Protein AF-A0A1I7XVB8-F1 (afdb_monomer_lite)

Structure (mmCIF, N/CA/C/O backbone):
data_AF-A0A1I7XVB8-F1
#
_entry.id   AF-A0A1I7XVB8-F1
#
loop_
_atom_site.group_PDB
_atom_site.id
_atom_site.type_symbol
_atom_site.label_atom_id
_atom_site.label_alt_id
_atom_site.label_comp_id
_atom_site.label_asym_id
_atom_site.label_entity_id
_atom_site.label_seq_id
_atom_site.pdbx_PDB_ins_code
_atom_site.Cartn_x
_atom_site.Cartn_y
_atom_site.Cartn_z
_atom_site.occupancy
_atom_site.B_iso_or_equiv
_atom_site.auth_seq_id
_atom_site.auth_comp_id
_atom_site.auth_asym_id
_atom_site.auth_atom_id
_atom_site.pdbx_PDB_model_num
ATOM 1 N N . MET A 1 1 ? -19.525 25.096 29.190 1.00 37.44 1 MET A N 1
ATOM 2 C CA . MET A 1 1 ? -19.687 23.805 28.488 1.00 37.44 1 MET A CA 1
ATOM 3 C C . MET A 1 1 ? -19.429 24.081 27.005 1.00 37.44 1 MET A C 1
ATOM 5 O O . MET A 1 1 ? -20.335 24.495 26.301 1.00 37.44 1 MET A O 1
ATOM 9 N N . HIS A 1 2 ? -18.166 24.047 26.571 1.00 39.50 2 HIS A N 1
ATOM 10 C CA . HIS A 1 2 ? -17.757 24.445 25.215 1.00 39.50 2 HIS A CA 1
ATOM 11 C C . HIS A 1 2 ? -17.452 23.189 24.387 1.00 39.50 2 HIS A C 1
ATOM 13 O O . HIS A 1 2 ? -16.580 22.425 24.764 1.00 39.50 2 HIS A O 1
ATOM 19 N N . LEU A 1 3 ? -18.217 22.971 23.313 1.00 40.06 3 LEU A N 1
ATOM 20 C CA . LEU A 1 3 ? -17.867 22.330 22.029 1.00 40.06 3 LEU A CA 1
ATOM 21 C C . LEU A 1 3 ? -16.648 21.367 21.954 1.00 40.06 3 LEU A C 1
ATOM 23 O O . LEU A 1 3 ? -15.807 21.529 21.078 1.00 40.06 3 LEU A O 1
ATOM 27 N N . VAL A 1 4 ? -16.565 20.316 22.780 1.00 53.91 4 VAL A N 1
ATOM 28 C CA . VAL A 1 4 ? -15.557 19.234 22.597 1.00 53.91 4 VAL A CA 1
ATOM 29 C C . VAL A 1 4 ? -16.103 18.036 21.792 1.00 53.91 4 VAL A C 1
ATOM 31 O O . VAL A 1 4 ? -15.330 17.237 21.273 1.00 53.91 4 VAL A O 1
ATOM 34 N N . ALA A 1 5 ? -17.421 17.929 21.588 1.00 46.12 5 ALA A N 1
ATOM 35 C CA . ALA A 1 5 ? -18.041 16.755 20.950 1.00 46.12 5 ALA A CA 1
ATOM 36 C C . ALA A 1 5 ? -17.904 16.687 19.407 1.00 46.12 5 ALA A C 1
ATOM 38 O O . ALA A 1 5 ? -18.018 15.614 18.819 1.00 46.12 5 ALA A O 1
ATOM 39 N N . CYS A 1 6 ? -17.660 17.813 18.725 1.00 54.97 6 CYS A N 1
ATOM 40 C CA . CYS A 1 6 ? -17.571 17.841 17.254 1.00 54.97 6 CYS A CA 1
ATOM 41 C C . CYS A 1 6 ? -16.179 17.418 16.736 1.00 54.97 6 CYS A C 1
ATOM 43 O O . CYS A 1 6 ? -16.074 16.724 15.733 1.00 54.97 6 CYS A O 1
ATOM 45 N N . GLN A 1 7 ? -15.101 17.773 17.447 1.00 55.97 7 GLN A N 1
ATOM 46 C CA . GLN A 1 7 ? -13.736 17.380 17.060 1.00 55.97 7 GLN A CA 1
ATOM 47 C C . GLN A 1 7 ? -13.456 15.893 17.323 1.00 55.97 7 GLN A C 1
ATOM 49 O O . GLN A 1 7 ? -12.836 15.226 16.498 1.00 55.97 7 GLN A O 1
ATOM 54 N N . THR A 1 8 ? -13.960 15.351 18.434 1.00 58.62 8 THR A N 1
ATOM 55 C CA . THR A 1 8 ? -13.758 13.941 18.812 1.00 58.62 8 THR A CA 1
ATOM 56 C C . THR A 1 8 ? -14.409 12.974 17.825 1.00 58.62 8 THR A C 1
ATOM 58 O O . THR A 1 8 ? -13.780 11.999 17.429 1.00 58.62 8 THR A O 1
ATOM 61 N N . THR A 1 9 ? -15.617 13.274 17.341 1.00 70.25 9 THR A N 1
ATOM 62 C CA . THR A 1 9 ? -16.327 12.414 16.373 1.00 70.25 9 THR A CA 1
ATOM 63 C C . THR A 1 9 ? -15.636 12.352 15.008 1.00 70.25 9 THR A C 1
ATOM 65 O O . THR A 1 9 ? -15.589 11.293 14.381 1.00 70.25 9 THR A O 1
ATOM 68 N N . GLN A 1 10 ? -15.045 13.460 14.553 1.00 79.00 10 GLN A N 1
ATOM 69 C CA . GLN A 1 10 ? -14.290 13.501 13.302 1.00 79.00 10 GLN A CA 1
ATOM 70 C C . GLN A 1 10 ? -12.958 12.740 13.413 1.00 79.00 10 GLN A C 1
ATOM 72 O O . GLN A 1 10 ? -12.602 11.979 12.512 1.00 79.00 10 GLN A O 1
ATOM 77 N N . GLU A 1 11 ? -12.236 12.889 14.526 1.00 82.50 11 GLU A N 1
ATOM 78 C CA . GLU A 1 11 ? -11.020 12.109 14.778 1.00 82.50 11 GLU A CA 1
ATOM 79 C C . GLU A 1 11 ? -11.310 10.607 14.908 1.00 82.50 11 GLU A C 1
ATOM 81 O O . GLU A 1 11 ? -10.565 9.781 14.378 1.00 82.50 11 GLU A O 1
ATOM 86 N N . GLU A 1 12 ? -12.408 10.230 15.564 1.00 86.19 12 GLU A N 1
ATOM 87 C CA . GLU A 1 12 ? -12.863 8.839 15.651 1.00 86.19 12 GLU A CA 1
ATOM 88 C C . GLU A 1 12 ? -13.220 8.252 14.283 1.00 86.19 12 GLU A C 1
ATOM 90 O O . GLU A 1 12 ? -12.932 7.081 14.027 1.00 86.19 12 GLU A O 1
ATOM 95 N N . PHE A 1 13 ? -13.810 9.054 13.393 1.00 86.94 13 PHE A N 1
ATOM 96 C CA . PHE A 1 13 ? -14.077 8.649 12.017 1.00 86.94 13 PHE A CA 1
ATOM 97 C C . PHE A 1 13 ? -12.777 8.387 11.249 1.00 86.94 13 PHE A C 1
ATOM 99 O O . PHE A 1 13 ? -12.602 7.302 10.695 1.00 86.94 13 PHE A O 1
ATOM 106 N N . PHE A 1 14 ? -11.821 9.322 11.273 1.00 86.75 14 PHE A N 1
ATOM 107 C CA . PHE A 1 14 ? -10.549 9.144 10.565 1.00 86.75 14 PHE A CA 1
ATOM 108 C C . PHE A 1 14 ? -9.721 7.973 11.101 1.00 86.75 14 PHE A C 1
ATOM 110 O O . PHE A 1 14 ? -9.051 7.292 10.325 1.00 86.75 14 PHE A O 1
ATOM 117 N N . ARG A 1 15 ? -9.810 7.668 12.402 1.00 88.06 15 ARG A N 1
ATOM 118 C CA . ARG A 1 15 ? -9.145 6.495 12.995 1.00 88.06 15 ARG A CA 1
ATOM 119 C C . ARG A 1 15 ? -9.648 5.160 12.442 1.00 88.06 15 ARG A C 1
ATOM 121 O O . ARG A 1 15 ? -8.926 4.174 12.568 1.00 88.06 15 ARG A O 1
ATOM 128 N N . LYS A 1 16 ? -10.848 5.122 11.854 1.00 89.38 16 LYS A N 1
ATOM 129 C CA . LYS A 1 16 ? -11.448 3.924 11.245 1.00 89.38 16 LYS A CA 1
ATOM 130 C C . LYS A 1 16 ? -11.108 3.767 9.762 1.00 89.38 16 LYS A C 1
ATOM 132 O O . LYS A 1 16 ? -11.406 2.724 9.192 1.00 89.38 16 LYS A O 1
ATOM 137 N N . ILE A 1 17 ? -10.501 4.773 9.131 1.00 91.38 17 ILE A N 1
ATOM 138 C CA . ILE A 1 17 ? -10.182 4.730 7.703 1.00 91.38 17 ILE A CA 1
ATOM 139 C C . ILE A 1 17 ? -8.827 4.050 7.492 1.00 91.38 17 ILE A C 1
ATOM 141 O O . ILE A 1 17 ? -7.797 4.500 7.999 1.00 91.38 17 ILE A O 1
ATOM 145 N N . ALA A 1 18 ? -8.840 2.996 6.681 1.00 92.38 18 ALA A N 1
ATOM 146 C CA . ALA A 1 18 ? -7.684 2.540 5.925 1.00 92.38 18 ALA A CA 1
ATOM 147 C C . ALA A 1 18 ? -7.843 3.024 4.478 1.00 92.38 18 ALA A C 1
ATOM 149 O O . ALA A 1 18 ? -8.937 2.980 3.918 1.00 92.38 18 ALA A O 1
ATOM 150 N N . THR A 1 19 ? -6.765 3.525 3.889 1.00 95.25 19 THR A N 1
ATOM 151 C CA . THR A 1 19 ? -6.726 3.988 2.498 1.00 95.25 19 THR A CA 1
ATOM 152 C C . THR A 1 19 ? -5.519 3.386 1.796 1.00 95.25 19 THR A C 1
ATOM 154 O O . THR A 1 19 ? -4.582 2.940 2.459 1.00 95.25 19 THR A O 1
ATOM 157 N N . GLY A 1 20 ? -5.529 3.364 0.470 1.00 94.38 20 GLY A N 1
ATOM 158 C CA . GLY A 1 20 ? -4.408 2.873 -0.313 1.00 94.38 20 GLY A CA 1
ATOM 159 C C . GLY A 1 20 ? -4.347 3.492 -1.695 1.00 94.38 20 GLY A C 1
ATOM 160 O O . GLY A 1 20 ? -5.318 4.075 -2.173 1.00 94.38 20 GLY A O 1
ATOM 161 N N . ASP A 1 21 ? -3.173 3.391 -2.308 1.00 94.81 21 ASP A N 1
ATOM 162 C CA . ASP A 1 21 ? -2.899 3.924 -3.639 1.00 94.81 21 ASP A CA 1
ATOM 163 C C . ASP A 1 21 ? -1.801 3.111 -4.345 1.00 94.81 21 ASP A C 1
ATOM 165 O O . ASP A 1 21 ? -0.976 2.445 -3.707 1.00 94.81 21 ASP A O 1
ATOM 169 N N . GLY A 1 22 ? -1.796 3.184 -5.675 1.00 92.06 22 GLY A N 1
ATOM 170 C CA . GLY A 1 22 ? -0.776 2.621 -6.548 1.00 92.06 22 GLY A CA 1
ATOM 171 C C . GLY A 1 22 ? 0.116 3.722 -7.117 1.00 92.06 22 GLY A C 1
ATOM 172 O O . GLY A 1 22 ? -0.338 4.560 -7.894 1.00 92.06 22 GLY A O 1
ATOM 173 N N . LYS A 1 23 ? 1.412 3.706 -6.797 1.00 90.94 23 LYS A N 1
ATOM 174 C CA . LYS A 1 23 ? 2.365 4.724 -7.254 1.00 90.94 23 LYS A CA 1
ATOM 175 C C . LYS A 1 23 ? 3.533 4.136 -8.028 1.00 90.94 23 LYS A C 1
ATOM 177 O O . LYS A 1 23 ? 4.302 3.330 -7.512 1.00 90.94 23 LYS A O 1
ATOM 182 N N . TRP A 1 24 ? 3.720 4.613 -9.255 1.00 89.56 24 TRP A N 1
ATOM 183 C CA . TRP A 1 24 ? 4.910 4.302 -10.041 1.00 89.56 24 TRP A CA 1
ATOM 184 C C . TRP A 1 24 ? 6.153 4.962 -9.435 1.00 89.56 24 TRP A C 1
ATOM 186 O O . TRP A 1 24 ? 6.185 6.177 -9.216 1.00 89.56 24 TRP A O 1
ATOM 196 N N . ILE A 1 25 ? 7.191 4.163 -9.192 1.00 88.19 25 ILE A N 1
ATOM 197 C CA . ILE A 1 25 ? 8.485 4.602 -8.671 1.00 88.19 25 ILE A CA 1
ATOM 198 C C . ILE A 1 25 ? 9.556 4.392 -9.743 1.00 88.19 25 ILE A C 1
ATOM 200 O O . ILE A 1 25 ? 9.645 3.355 -10.407 1.00 88.19 25 ILE A O 1
ATOM 204 N N . VAL A 1 26 ? 10.391 5.414 -9.906 1.00 84.50 26 VAL A N 1
ATOM 205 C CA . VAL A 1 26 ? 11.553 5.395 -10.791 1.00 84.50 26 VAL A CA 1
ATOM 206 C C . VAL A 1 26 ? 12.800 5.168 -9.934 1.00 84.50 26 VAL A C 1
ATOM 208 O O . VAL A 1 26 ? 12.999 5.897 -8.964 1.00 84.50 26 VAL A O 1
ATOM 211 N N . TYR A 1 27 ? 13.652 4.195 -10.284 1.00 77.38 27 TYR A N 1
ATOM 212 C CA . TYR A 1 27 ? 14.900 3.935 -9.533 1.00 77.38 27 TYR A CA 1
ATOM 213 C C . TYR A 1 27 ? 15.837 5.139 -9.560 1.00 77.38 27 TYR A C 1
ATOM 215 O O . TYR A 1 27 ? 16.375 5.553 -8.537 1.00 77.38 27 TYR A O 1
ATOM 223 N N . ASN A 1 28 ? 16.015 5.708 -10.750 1.00 77.00 28 ASN A N 1
ATOM 224 C CA . ASN A 1 28 ? 16.730 6.955 -10.923 1.00 77.00 28 ASN A CA 1
ATOM 225 C C . ASN A 1 28 ? 15.697 8.077 -11.009 1.00 77.00 28 ASN A C 1
ATOM 227 O O . ASN A 1 28 ? 15.030 8.212 -12.030 1.00 77.00 28 ASN A O 1
ATOM 231 N N . ASN A 1 29 ? 15.549 8.857 -9.941 1.00 73.00 29 ASN A N 1
ATOM 232 C CA . ASN A 1 29 ? 14.717 10.057 -9.929 1.00 73.00 29 ASN A CA 1
ATOM 233 C C . ASN A 1 29 ? 15.617 11.292 -10.110 1.00 73.00 29 ASN A C 1
ATOM 235 O O . ASN A 1 29 ? 15.904 11.980 -9.122 1.00 73.00 29 ASN A O 1
ATOM 239 N N . PRO A 1 30 ? 16.130 11.562 -11.330 1.00 71.88 30 PRO A N 1
ATOM 240 C CA . PRO A 1 30 ? 16.915 12.759 -11.556 1.00 71.88 30 PRO A CA 1
ATOM 241 C C . PRO A 1 30 ? 16.019 13.955 -11.250 1.00 71.88 30 PRO A C 1
ATOM 243 O O . PRO A 1 30 ? 14.898 14.056 -11.758 1.00 71.88 30 PRO A O 1
ATOM 246 N N . LYS A 1 31 ? 16.501 14.864 -10.397 1.00 71.06 31 LYS A N 1
ATOM 247 C CA . LYS A 1 31 ? 15.797 16.124 -10.153 1.00 71.06 31 LYS A CA 1
ATOM 248 C C . LYS A 1 31 ? 15.537 16.776 -11.509 1.00 71.06 31 LYS A C 1
ATOM 250 O O . LYS A 1 31 ? 16.458 16.904 -12.312 1.00 71.06 31 LYS A O 1
ATOM 255 N N . ARG A 1 32 ? 14.282 17.152 -11.7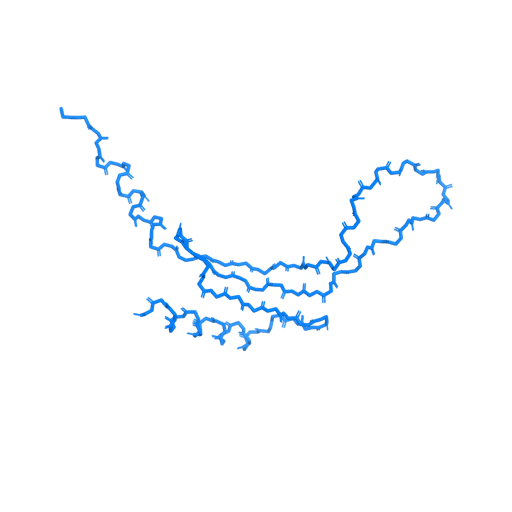68 1.00 65.19 32 ARG A N 1
ATOM 256 C CA . ARG A 1 32 ? 13.915 17.858 -12.998 1.00 65.19 32 ARG A CA 1
ATOM 257 C C . ARG A 1 32 ? 14.730 19.143 -13.082 1.00 65.19 32 ARG A C 1
ATOM 259 O O . ARG A 1 32 ? 14.491 20.078 -12.323 1.00 65.19 32 ARG A O 1
ATOM 266 N N . THR A 1 33 ? 15.678 19.181 -14.006 1.00 65.56 33 THR A N 1
ATOM 267 C CA . THR A 1 33 ? 16.376 20.408 -14.376 1.00 65.56 33 THR A CA 1
ATOM 268 C C . THR A 1 33 ? 15.524 21.109 -15.424 1.00 65.56 33 THR A C 1
ATOM 270 O O . THR A 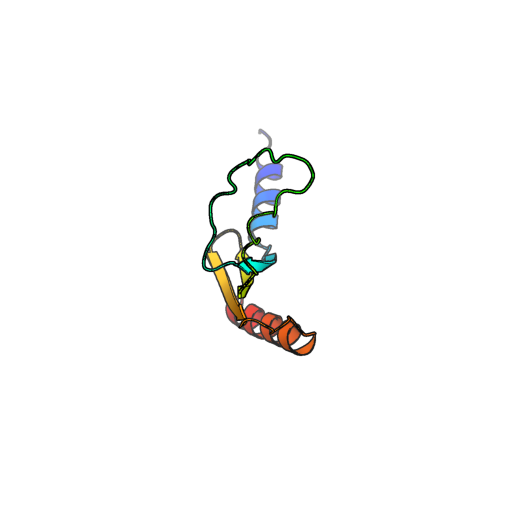1 33 ? 15.215 20.522 -16.461 1.00 65.56 33 THR A O 1
ATOM 273 N N . LEU A 1 34 ? 15.098 22.344 -15.151 1.00 66.12 34 LEU A N 1
ATOM 274 C CA . LEU A 1 34 ? 14.375 23.148 -16.132 1.00 66.12 34 LEU A CA 1
ATOM 275 C C . LEU A 1 34 ? 15.375 23.586 -17.210 1.00 66.12 34 LEU A C 1
ATOM 277 O O . LEU A 1 34 ? 16.146 24.519 -17.004 1.00 66.12 34 LEU A O 1
ATOM 281 N N . SER A 1 35 ? 15.411 22.878 -18.335 1.00 68.62 35 SER A N 1
ATOM 282 C CA . SER A 1 35 ? 16.226 23.262 -19.485 1.00 68.62 35 SER A CA 1
ATOM 283 C C . SER A 1 35 ? 15.344 23.953 -20.518 1.00 68.62 35 SER A C 1
ATOM 285 O O . SER A 1 35 ? 14.509 23.306 -21.153 1.00 68.62 35 SER A O 1
ATOM 287 N N . TRP A 1 36 ? 15.534 25.259 -20.700 1.00 73.06 36 TRP A N 1
ATOM 288 C CA . TRP A 1 36 ? 15.036 25.953 -21.885 1.00 73.06 36 TRP A CA 1
ATOM 289 C C . TRP A 1 36 ? 15.830 25.449 -23.086 1.00 73.06 36 TRP A C 1
ATOM 291 O O . TRP A 1 36 ? 17.056 25.549 -23.094 1.00 73.06 36 TRP A O 1
ATOM 301 N N . MET A 1 37 ? 15.146 24.867 -24.066 1.00 71.31 37 MET A N 1
ATOM 302 C CA . MET A 1 37 ? 15.785 24.362 -25.276 1.00 71.31 37 MET A CA 1
ATOM 303 C C . MET A 1 37 ? 15.263 25.081 -26.505 1.00 71.31 37 MET A C 1
ATOM 305 O O . MET A 1 37 ? 14.091 25.451 -26.581 1.00 71.31 37 MET A O 1
ATOM 309 N N . ASN A 1 38 ? 16.163 25.272 -27.463 1.00 81.31 38 ASN A N 1
ATOM 310 C CA . ASN A 1 38 ? 15.831 25.885 -28.738 1.00 81.31 38 ASN A CA 1
ATOM 311 C C . ASN A 1 38 ? 15.038 24.901 -29.618 1.00 81.31 38 ASN A C 1
ATOM 313 O O . ASN A 1 38 ? 15.176 23.681 -29.461 1.00 81.31 38 ASN A O 1
ATOM 317 N N . PRO A 1 39 ? 14.235 25.403 -30.574 1.00 79.50 39 PRO A N 1
ATOM 318 C CA . PRO A 1 39 ? 13.543 24.555 -31.539 1.00 79.50 39 PRO A CA 1
ATOM 319 C C . PRO A 1 39 ? 14.525 23.609 -32.251 1.00 79.50 39 PRO A C 1
ATOM 321 O O . PRO A 1 39 ? 15.521 24.059 -32.812 1.00 79.50 39 PRO A O 1
ATOM 324 N N . GLY A 1 40 ? 14.255 22.301 -32.214 1.00 78.69 40 GLY A N 1
ATOM 325 C CA . GLY A 1 40 ? 15.077 21.269 -32.866 1.00 78.69 40 GLY A CA 1
ATOM 326 C C . GLY A 1 40 ? 16.110 20.567 -31.973 1.00 78.69 40 GLY A C 1
ATOM 327 O O . GLY A 1 40 ? 16.777 19.646 -32.439 1.00 78.69 40 GLY A O 1
ATOM 328 N N . GLN A 1 41 ? 16.242 20.946 -30.699 1.00 78.31 41 GLN A N 1
ATOM 329 C CA . GLN A 1 41 ? 17.162 20.280 -29.773 1.00 78.31 41 GLN A CA 1
ATOM 330 C C . GLN A 1 41 ? 16.541 19.013 -29.150 1.00 78.31 41 GLN A C 1
ATOM 332 O O . GLN A 1 41 ? 15.387 19.018 -28.719 1.00 78.31 41 GLN A O 1
ATOM 337 N N . LEU A 1 42 ? 17.314 17.920 -29.088 1.00 70.25 42 LEU A N 1
ATOM 338 C CA . LEU A 1 42 ? 16.892 16.646 -28.492 1.00 70.25 42 LEU A CA 1
ATOM 339 C C . LEU A 1 42 ? 16.685 16.780 -26.978 1.00 70.25 42 LEU A C 1
ATOM 341 O O . LEU A 1 42 ? 17.588 17.192 -26.251 1.00 70.25 42 LEU A O 1
ATOM 345 N N . THR A 1 43 ? 15.507 16.387 -26.493 1.00 66.06 43 THR A N 1
ATOM 346 C CA . THR A 1 43 ? 15.190 16.354 -25.059 1.00 66.06 43 THR A CA 1
ATOM 347 C C . THR A 1 43 ? 15.917 15.231 -24.334 1.00 66.06 43 THR A C 1
ATOM 349 O O . THR A 1 43 ? 15.940 14.108 -24.848 1.00 66.06 43 THR A O 1
ATOM 352 N N . PRO A 1 44 ? 16.438 15.477 -23.114 1.00 69.06 44 PRO A N 1
ATOM 353 C CA . PRO A 1 44 ? 16.899 14.402 -22.248 1.00 69.06 44 PRO A CA 1
ATOM 354 C C . PRO A 1 44 ? 15.787 13.365 -22.064 1.00 69.06 44 PRO A C 1
ATOM 356 O O . PRO A 1 44 ? 14.638 13.719 -21.784 1.00 69.06 44 PRO A O 1
ATOM 359 N N . SER A 1 45 ? 16.126 12.083 -22.227 1.00 65.81 45 SER A N 1
ATOM 360 C CA . SER A 1 45 ? 15.183 10.985 -22.004 1.00 65.81 45 SER A CA 1
ATOM 361 C C . SER A 1 45 ? 14.597 11.096 -20.599 1.00 65.81 45 SER A C 1
ATOM 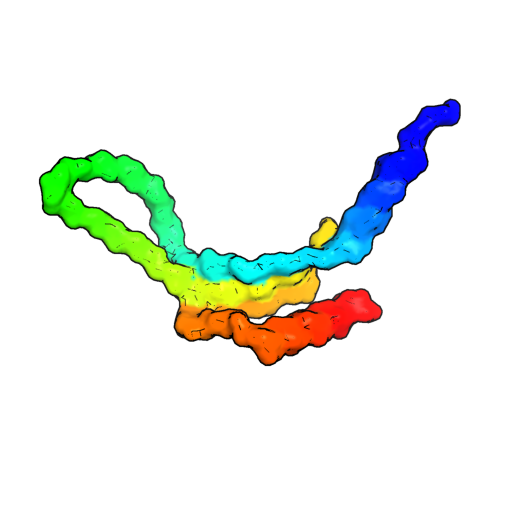363 O O . SER A 1 45 ? 15.332 11.114 -19.612 1.00 65.81 45 SER A O 1
ATOM 365 N N . THR A 1 46 ? 13.269 11.129 -20.496 1.00 63.88 46 THR A N 1
ATOM 366 C CA . THR A 1 46 ? 12.612 11.008 -19.191 1.00 63.88 46 THR A CA 1
ATOM 367 C C . THR A 1 46 ? 12.868 9.597 -18.663 1.00 63.88 46 THR A C 1
ATOM 369 O O . THR A 1 46 ? 12.788 8.625 -19.420 1.00 63.88 46 THR A O 1
ATOM 372 N N . ALA A 1 47 ? 13.231 9.475 -17.387 1.00 66.06 47 ALA A N 1
ATOM 373 C CA . ALA A 1 47 ? 13.455 8.174 -16.774 1.00 66.06 47 ALA A CA 1
ATOM 374 C C . ALA A 1 47 ? 12.137 7.378 -16.765 1.00 66.06 47 ALA A C 1
ATOM 376 O O . ALA A 1 47 ? 11.093 7.898 -16.365 1.00 66.06 47 ALA A O 1
ATOM 377 N N . LYS A 1 48 ? 12.175 6.137 -17.262 1.00 67.06 48 LYS A N 1
ATOM 378 C CA . LYS A 1 48 ? 10.991 5.273 -17.337 1.00 67.06 48 LYS A CA 1
ATOM 379 C C . LYS A 1 48 ? 10.638 4.757 -15.936 1.00 67.06 48 LYS A C 1
ATOM 381 O O . LYS A 1 48 ? 11.555 4.384 -15.205 1.00 67.06 48 LYS A O 1
ATOM 386 N N . PRO A 1 49 ? 9.351 4.742 -15.544 1.00 67.88 49 PRO A N 1
ATOM 387 C CA . PRO A 1 49 ? 8.933 4.118 -14.293 1.00 67.88 49 PRO A CA 1
ATOM 388 C C . PRO A 1 49 ? 9.301 2.634 -14.294 1.00 67.88 49 PRO A C 1
ATOM 390 O O . PRO A 1 49 ? 9.125 1.954 -15.303 1.00 67.88 49 PRO A O 1
ATOM 393 N N . ASN A 1 50 ? 9.852 2.164 -13.171 1.00 81.56 50 ASN A N 1
ATOM 394 C CA . ASN A 1 50 ? 10.459 0.837 -13.082 1.00 81.56 50 ASN A CA 1
ATOM 395 C C . ASN A 1 50 ? 9.639 -0.120 -12.224 1.00 81.56 50 ASN A C 1
ATOM 397 O O . ASN A 1 50 ? 9.613 -1.297 -12.524 1.00 81.56 50 ASN A O 1
ATOM 401 N N . VAL A 1 51 ? 8.972 0.353 -11.177 1.00 90.06 51 VAL A N 1
ATOM 402 C CA . VAL A 1 51 ? 8.182 -0.508 -10.287 1.00 90.06 51 VAL A CA 1
ATOM 403 C C . VAL A 1 51 ? 6.901 0.204 -9.876 1.00 90.06 51 VAL A C 1
ATOM 405 O O . VAL A 1 51 ? 6.881 1.437 -9.806 1.00 90.06 51 VAL A O 1
ATOM 408 N N . LEU A 1 52 ? 5.839 -0.550 -9.603 1.00 92.50 52 LEU A N 1
ATOM 409 C CA . LEU A 1 52 ? 4.588 -0.012 -9.067 1.00 92.50 52 LEU A CA 1
ATOM 410 C C . LEU A 1 52 ? 4.470 -0.409 -7.595 1.00 92.50 52 LEU A C 1
ATOM 412 O O . LEU A 1 52 ? 4.457 -1.589 -7.266 1.00 92.50 52 LEU A O 1
ATOM 416 N N . LEU A 1 53 ? 4.418 0.582 -6.710 1.00 93.50 53 LEU A N 1
ATOM 417 C CA . LEU A 1 53 ? 4.161 0.377 -5.289 1.00 93.50 53 LEU A CA 1
ATOM 418 C C . LEU A 1 53 ? 2.654 0.431 -5.044 1.00 93.50 53 LEU A C 1
ATOM 420 O O . LEU A 1 53 ? 2.057 1.491 -5.214 1.00 93.50 53 LEU A O 1
ATOM 424 N N . CYS A 1 54 ? 2.070 -0.673 -4.598 1.00 95.25 54 CYS A N 1
ATOM 425 C CA . CYS A 1 54 ? 0.735 -0.716 -4.013 1.00 95.25 54 CYS A CA 1
ATOM 426 C C . CYS A 1 54 ? 0.887 -0.630 -2.496 1.00 95.25 54 CYS A C 1
ATOM 428 O O . CYS A 1 54 ? 1.532 -1.486 -1.893 1.00 95.25 54 CYS A O 1
ATOM 430 N N . ILE A 1 55 ? 0.337 0.408 -1.876 1.00 95.81 55 ILE A N 1
ATOM 431 C CA . ILE A 1 55 ? 0.490 0.645 -0.439 1.00 95.81 55 ILE A CA 1
ATOM 432 C C . ILE A 1 55 ? -0.863 0.953 0.195 1.00 95.81 55 ILE A C 1
ATOM 434 O O . ILE A 1 55 ? -1.646 1.719 -0.359 1.00 95.81 55 ILE A O 1
ATOM 438 N N . TRP A 1 56 ? -1.108 0.381 1.374 1.00 95.81 56 TRP A N 1
ATOM 439 C CA . TRP A 1 56 ? -2.279 0.631 2.212 1.00 95.81 56 TRP A CA 1
ATOM 440 C C . TRP A 1 56 ? -1.842 1.074 3.606 1.00 95.81 56 TRP A C 1
ATOM 442 O O . TRP A 1 56 ? -0.914 0.509 4.191 1.00 95.81 56 TRP A O 1
ATOM 452 N N . TRP A 1 57 ? -2.499 2.085 4.163 1.00 95.56 57 TRP A N 1
ATOM 453 C CA . TRP A 1 57 ? -2.164 2.653 5.465 1.00 95.56 57 TRP A CA 1
ATOM 454 C C . TRP A 1 57 ? -3.389 3.236 6.171 1.00 95.56 57 TRP A C 1
ATOM 456 O O . TRP A 1 57 ? -4.402 3.564 5.556 1.00 95.56 57 TRP A O 1
ATOM 466 N N . ASN A 1 58 ? -3.279 3.391 7.488 1.00 93.44 58 ASN A N 1
ATOM 467 C CA . ASN A 1 58 ? -4.229 4.146 8.303 1.00 93.44 58 ASN A CA 1
ATOM 468 C C . ASN A 1 58 ? -3.507 5.287 9.037 1.00 93.44 58 ASN A C 1
ATOM 470 O O . ASN A 1 58 ? -2.318 5.529 8.829 1.00 93.44 58 ASN A O 1
ATOM 474 N N . MET A 1 59 ? -4.207 5.987 9.934 1.00 91.50 59 MET A N 1
ATOM 475 C CA . MET A 1 59 ? -3.619 7.084 10.717 1.00 91.50 59 MET A CA 1
ATOM 476 C C . MET A 1 59 ? -2.405 6.693 11.579 1.00 91.50 59 MET A C 1
ATOM 478 O O . MET A 1 59 ? -1.672 7.575 12.018 1.00 91.50 59 MET A O 1
ATOM 482 N N . LYS A 1 60 ? -2.217 5.406 11.896 1.00 90.69 60 LYS A N 1
ATOM 483 C CA . LYS A 1 60 ? -1.182 4.943 12.832 1.00 90.69 60 LYS A CA 1
ATOM 484 C C . LYS A 1 60 ? 0.038 4.364 12.126 1.00 90.69 60 LYS A C 1
ATOM 486 O O . LYS A 1 60 ? 1.150 4.551 12.610 1.00 90.69 60 LYS A O 1
ATOM 491 N N . ARG A 1 61 ? -0.164 3.600 11.049 1.00 93.56 61 ARG A N 1
ATOM 492 C CA . ARG A 1 61 ? 0.908 2.864 10.371 1.00 93.56 61 ARG A CA 1
ATOM 493 C C . ARG A 1 61 ? 0.539 2.482 8.942 1.00 93.56 61 ARG A C 1
ATOM 495 O O . ARG A 1 61 ? -0.629 2.491 8.554 1.00 93.56 61 ARG A O 1
ATOM 502 N N . VAL A 1 62 ? 1.560 2.061 8.206 1.00 94.94 62 VAL A N 1
ATOM 503 C CA . VAL A 1 62 ? 1.401 1.261 6.991 1.00 94.94 62 VAL A CA 1
ATOM 504 C C . VAL A 1 62 ? 0.878 -0.122 7.379 1.00 94.94 62 VAL A C 1
ATOM 506 O O . VAL A 1 62 ? 1.348 -0.710 8.354 1.00 94.94 62 VAL A O 1
ATOM 509 N N . LEU A 1 63 ? -0.123 -0.597 6.647 1.00 94.88 63 LEU A N 1
ATOM 510 C CA . LEU A 1 63 ? -0.787 -1.878 6.869 1.00 94.88 63 LEU A CA 1
ATOM 511 C C . LEU A 1 63 ? -0.276 -2.930 5.888 1.00 94.88 63 LEU A C 1
ATOM 513 O O . LEU A 1 63 ? 0.057 -4.030 6.302 1.00 94.88 63 LEU A O 1
ATOM 517 N N . PHE A 1 64 ? -0.138 -2.567 4.615 1.00 94.88 64 PHE A N 1
ATOM 518 C CA . PHE A 1 64 ? 0.321 -3.472 3.568 1.00 94.88 64 PHE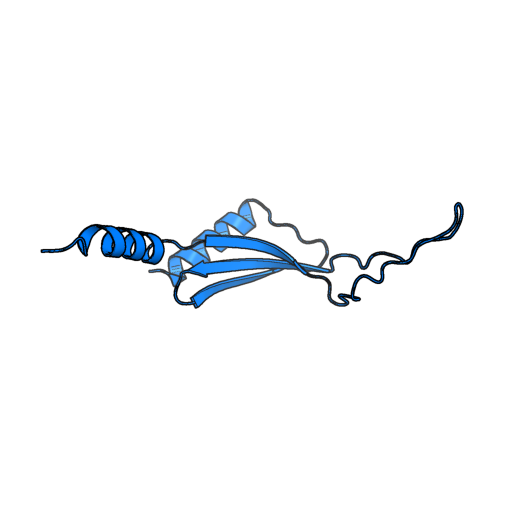 A CA 1
ATOM 519 C C . PHE A 1 64 ? 1.129 -2.709 2.519 1.00 94.88 64 PHE A C 1
ATOM 521 O O . PHE A 1 64 ? 0.809 -1.563 2.197 1.00 94.88 64 PHE A O 1
ATOM 528 N N . CYS A 1 65 ? 2.146 -3.368 1.965 1.00 94.50 65 CYS A N 1
ATOM 529 C CA . CYS A 1 65 ? 2.912 -2.895 0.818 1.00 94.50 65 CYS A CA 1
ATOM 530 C C . CYS A 1 65 ? 3.238 -4.061 -0.113 1.00 94.50 65 CYS A C 1
ATOM 532 O O . CYS A 1 65 ? 3.795 -5.063 0.328 1.00 94.50 65 CYS A O 1
ATOM 534 N N . GLU A 1 66 ? 3.025 -3.863 -1.407 1.00 95.00 66 GLU A N 1
ATOM 535 C CA . GLU A 1 66 ? 3.493 -4.758 -2.460 1.00 95.00 66 GLU A CA 1
ATOM 536 C C . GLU A 1 66 ? 4.216 -3.950 -3.538 1.00 95.00 66 GLU A C 1
ATOM 538 O O . GLU A 1 66 ? 3.763 -2.878 -3.945 1.00 95.00 66 GLU A O 1
ATOM 543 N N . LEU A 1 67 ? 5.354 -4.467 -3.998 1.00 93.56 67 LEU A N 1
ATOM 544 C CA . LEU A 1 67 ? 6.120 -3.873 -5.084 1.00 93.56 67 LEU A CA 1
ATOM 545 C C . LEU A 1 67 ? 6.035 -4.766 -6.320 1.00 93.56 67 LEU A C 1
ATOM 547 O O . LEU A 1 67 ? 6.537 -5.888 -6.317 1.00 93.56 67 LEU A O 1
ATOM 551 N N . LEU A 1 68 ? 5.426 -4.240 -7.375 1.00 92.44 68 LEU A N 1
ATOM 552 C CA . LEU A 1 68 ? 5.280 -4.907 -8.660 1.00 92.44 68 LEU A CA 1
ATOM 553 C C . LEU A 1 68 ? 6.497 -4.622 -9.536 1.00 92.44 68 LEU A C 1
ATOM 555 O O . LEU A 1 68 ? 7.000 -3.492 -9.585 1.00 92.44 68 LEU A O 1
ATOM 559 N N . GLN A 1 69 ? 6.957 -5.654 -10.235 1.00 89.06 69 GLN A N 1
ATOM 560 C CA . GLN A 1 69 ? 8.101 -5.579 -11.134 1.00 89.06 69 GLN A CA 1
ATOM 561 C C . GLN A 1 69 ? 7.788 -4.724 -12.373 1.00 89.06 69 GLN A C 1
ATOM 563 O O . GLN A 1 69 ? 6.619 -4.533 -12.728 1.00 89.06 69 GLN A O 1
ATOM 568 N N . PRO A 1 70 ? 8.817 -4.214 -13.077 1.00 82.12 70 PRO A N 1
ATOM 569 C CA . PRO A 1 70 ? 8.600 -3.521 -14.339 1.00 82.12 70 PRO A CA 1
ATOM 570 C C . PRO A 1 70 ? 7.807 -4.418 -15.288 1.00 82.12 70 PRO A C 1
ATOM 572 O O . PRO A 1 70 ? 8.138 -5.593 -15.419 1.00 82.12 70 PRO A O 1
ATOM 575 N N . SER A 1 71 ? 6.803 -3.854 -15.966 1.00 79.38 71 SER A N 1
ATOM 576 C CA . SER A 1 71 ? 5.818 -4.526 -16.842 1.00 79.38 71 SER A CA 1
ATOM 577 C C . SER A 1 71 ? 4.658 -5.259 -16.160 1.00 79.38 71 SER A C 1
ATOM 579 O O . SER A 1 71 ? 3.692 -5.593 -16.845 1.00 79.38 71 SER A O 1
ATOM 581 N N . GLU A 1 72 ? 4.683 -5.438 -14.839 1.00 83.62 72 GLU A N 1
ATOM 582 C CA . GLU A 1 72 ? 3.510 -5.920 -14.113 1.00 83.62 72 GLU A CA 1
ATOM 583 C C . GLU A 1 72 ? 2.511 -4.777 -13.881 1.00 83.62 72 GLU A C 1
ATOM 585 O O . GLU A 1 72 ? 2.882 -3.646 -13.559 1.00 83.62 72 GLU A O 1
ATOM 590 N N . ALA A 1 73 ? 1.224 -5.079 -14.040 1.00 83.75 73 ALA A N 1
ATOM 591 C CA . ALA A 1 73 ? 0.123 -4.174 -13.734 1.00 83.75 73 ALA A CA 1
ATOM 592 C C . ALA A 1 73 ? -0.744 -4.768 -12.621 1.00 83.75 73 ALA A C 1
ATOM 594 O O . ALA A 1 73 ? -0.764 -5.984 -12.412 1.00 83.75 73 ALA A O 1
ATOM 595 N N . VAL A 1 74 ? -1.497 -3.913 -11.933 1.00 87.50 74 VAL A N 1
ATOM 596 C CA . VAL A 1 74 ? -2.538 -4.378 -11.012 1.00 87.50 74 VAL A CA 1
ATOM 597 C C . VAL A 1 74 ? -3.689 -4.930 -11.848 1.00 87.50 74 VAL A C 1
ATOM 599 O O . VAL A 1 74 ? -4.419 -4.178 -12.492 1.00 87.50 74 VAL A O 1
ATOM 602 N N . THR A 1 75 ? -3.820 -6.254 -11.877 1.00 93.75 75 THR A N 1
ATOM 603 C CA . THR A 1 75 ? -4.998 -6.939 -12.418 1.00 93.75 75 THR A CA 1
ATOM 604 C C . THR A 1 75 ? -6.097 -6.987 -11.360 1.00 93.75 75 THR A C 1
ATOM 606 O O . THR A 1 75 ? -5.816 -6.844 -10.170 1.00 93.75 75 THR A O 1
ATOM 609 N N . ALA A 1 76 ? -7.344 -7.226 -11.776 1.00 94.69 76 ALA A N 1
ATOM 610 C CA . ALA A 1 76 ? -8.457 -7.399 -10.839 1.00 94.69 76 ALA A CA 1
ATOM 611 C C . ALA A 1 76 ? -8.179 -8.528 -9.827 1.00 94.69 76 ALA A C 1
ATOM 613 O O . ALA A 1 76 ? -8.296 -8.316 -8.630 1.00 94.69 76 ALA A O 1
ATOM 614 N N . GLU A 1 77 ? -7.684 -9.678 -10.294 1.00 95.31 77 GLU A N 1
ATOM 615 C CA . GLU A 1 77 ? -7.334 -10.818 -9.431 1.00 95.31 77 GLU A CA 1
ATOM 616 C C . GLU A 1 77 ? -6.243 -10.478 -8.407 1.00 95.31 77 GLU A C 1
ATOM 618 O O . GLU A 1 77 ? -6.309 -10.897 -7.251 1.00 95.31 77 GLU A O 1
ATOM 623 N N . ARG A 1 78 ? -5.222 -9.709 -8.816 1.00 94.25 78 ARG A N 1
ATOM 624 C CA . ARG A 1 78 ? -4.173 -9.275 -7.888 1.00 94.25 78 ARG A CA 1
ATOM 625 C C . ARG A 1 78 ? -4.734 -8.276 -6.878 1.00 94.25 78 ARG A C 1
ATOM 627 O O . ARG A 1 78 ? -4.396 -8.372 -5.705 1.00 94.25 78 ARG A O 1
ATOM 634 N N . TYR A 1 79 ? -5.598 -7.360 -7.311 1.00 94.38 79 TYR A N 1
ATOM 635 C CA . TYR A 1 79 ? -6.256 -6.409 -6.418 1.00 94.38 79 TYR A CA 1
ATOM 636 C C . TYR A 1 79 ? -7.128 -7.113 -5.371 1.00 94.38 79 TYR A C 1
ATOM 638 O O . TYR A 1 79 ? -7.018 -6.805 -4.188 1.00 94.38 79 TYR A O 1
ATOM 646 N N . ASP A 1 80 ? -7.912 -8.116 -5.773 1.00 96.12 80 ASP A N 1
ATOM 647 C CA . ASP A 1 80 ? -8.711 -8.924 -4.846 1.00 96.12 80 ASP A CA 1
ATOM 648 C C . ASP A 1 80 ? -7.828 -9.605 -3.794 1.00 96.12 80 ASP A C 1
ATOM 650 O O . ASP A 1 80 ? -8.129 -9.571 -2.602 1.00 96.12 80 ASP A O 1
ATOM 654 N N . ARG A 1 81 ? -6.682 -10.158 -4.209 1.00 95.25 81 ARG A N 1
ATOM 655 C CA . ARG A 1 81 ? -5.722 -10.763 -3.280 1.00 95.25 81 ARG A CA 1
ATOM 656 C C . ARG A 1 81 ? -5.110 -9.745 -2.315 1.00 95.25 81 ARG A C 1
ATOM 658 O O . ARG A 1 81 ? -5.017 -10.030 -1.127 1.00 95.25 81 ARG A O 1
ATOM 665 N N . GLN A 1 82 ? -4.751 -8.555 -2.801 1.00 94.44 82 GLN A N 1
ATOM 666 C CA . GLN A 1 82 ? -4.260 -7.464 -1.950 1.00 94.44 82 GLN A CA 1
ATOM 667 C C . GLN A 1 82 ? -5.296 -7.046 -0.898 1.00 94.44 82 GLN A C 1
ATOM 669 O O . GLN A 1 82 ? -4.922 -6.711 0.224 1.00 94.44 82 GLN A O 1
ATOM 674 N N . LEU A 1 83 ? -6.589 -7.057 -1.241 1.00 94.62 83 LEU A N 1
ATOM 675 C CA . LEU A 1 83 ? -7.664 -6.745 -0.297 1.00 94.62 83 LEU A CA 1
ATOM 676 C C . LEU A 1 83 ? -7.834 -7.828 0.774 1.00 94.62 83 LEU A C 1
ATOM 678 O O . LEU A 1 83 ? -8.073 -7.484 1.929 1.00 94.62 83 LEU A O 1
ATOM 682 N N . ILE A 1 84 ? -7.690 -9.105 0.412 1.00 95.50 84 ILE A N 1
ATOM 683 C CA . ILE A 1 84 ? -7.723 -10.220 1.372 1.00 95.50 84 ILE A CA 1
ATOM 684 C C . ILE A 1 84 ? -6.551 -10.105 2.353 1.00 95.50 84 ILE A C 1
ATOM 686 O O . ILE A 1 84 ? -6.772 -10.075 3.560 1.00 95.50 84 ILE A O 1
ATOM 690 N N . ASP A 1 85 ? -5.327 -9.931 1.847 1.00 93.00 85 ASP A N 1
ATOM 691 C CA . ASP A 1 85 ? -4.129 -9.791 2.688 1.00 93.00 85 ASP A CA 1
ATOM 692 C C . ASP A 1 85 ? -4.222 -8.556 3.614 1.00 93.00 85 ASP A C 1
ATOM 694 O O . ASP A 1 85 ? -3.759 -8.566 4.760 1.00 93.00 85 ASP A O 1
ATOM 698 N N . LEU A 1 86 ? -4.840 -7.470 3.128 1.00 93.25 86 LEU A N 1
ATOM 699 C CA . LEU A 1 86 ? -5.114 -6.279 3.928 1.00 93.25 86 LEU A CA 1
ATOM 700 C C . LEU A 1 86 ? -6.124 -6.561 5.047 1.00 93.25 86 LEU A C 1
ATOM 702 O O . LEU A 1 86 ? -5.916 -6.086 6.164 1.00 93.25 86 LEU A O 1
ATOM 706 N N . LEU A 1 87 ? -7.205 -7.289 4.757 1.00 92.44 87 LEU A N 1
ATOM 707 C CA . LEU A 1 87 ? -8.242 -7.615 5.735 1.00 92.44 87 LEU A CA 1
ATOM 708 C C . LEU A 1 87 ? -7.671 -8.467 6.875 1.00 92.44 87 LEU A C 1
ATOM 710 O O . LEU A 1 87 ? -7.821 -8.079 8.031 1.00 92.44 87 LEU A O 1
ATOM 714 N N . ASP A 1 88 ? -6.901 -9.506 6.544 1.00 90.31 88 ASP A N 1
ATOM 715 C CA . ASP A 1 88 ? -6.201 -10.367 7.511 1.00 90.31 88 ASP A CA 1
ATOM 716 C C . ASP A 1 88 ? -5.234 -9.584 8.421 1.00 90.31 88 ASP A C 1
ATOM 718 O O . ASP A 1 88 ? -4.898 -10.019 9.519 1.00 90.31 88 ASP A O 1
ATOM 722 N N . THR A 1 89 ? -4.753 -8.419 7.97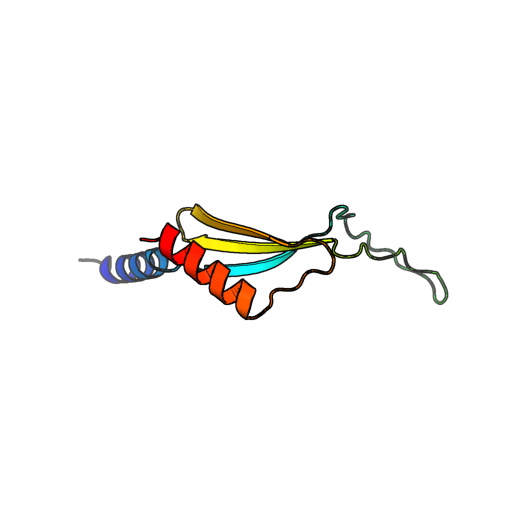2 1.00 86.50 89 THR A N 1
ATOM 723 C CA . THR A 1 89 ? -3.852 -7.555 8.754 1.00 86.50 89 THR A CA 1
ATOM 724 C C . THR A 1 89 ? -4.599 -6.591 9.689 1.00 86.50 89 THR A C 1
ATOM 726 O O . THR A 1 89 ? -3.998 -6.023 10.614 1.00 86.50 89 THR A O 1
ATOM 729 N N . ILE A 1 90 ? -5.874 -6.315 9.402 1.00 83.44 90 ILE A N 1
ATOM 730 C CA . ILE A 1 90 ? -6.717 -5.376 10.155 1.00 83.44 90 ILE A CA 1
ATOM 731 C C . ILE A 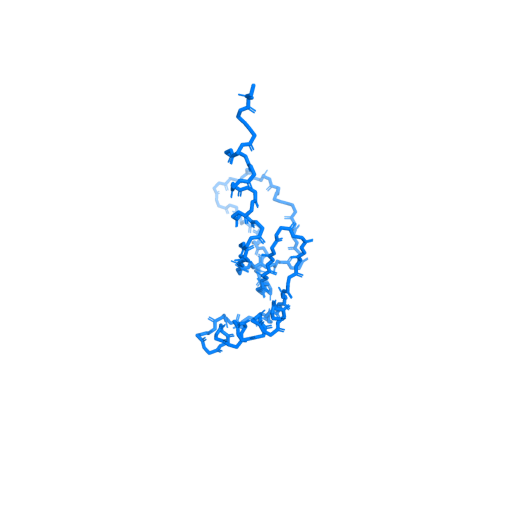1 90 ? -7.572 -6.103 11.204 1.00 83.44 90 ILE A C 1
ATOM 733 O O . ILE A 1 90 ? -7.869 -5.485 12.232 1.00 83.44 90 ILE A O 1
ATOM 737 N N . GLU A 1 91 ? -7.953 -7.360 10.952 1.00 71.38 91 GLU A N 1
ATOM 738 C CA . GLU A 1 91 ? -8.564 -8.265 11.943 1.00 71.38 91 GLU A CA 1
ATOM 739 C C . GLU A 1 91 ? -7.609 -8.595 13.108 1.00 71.38 91 GLU A C 1
ATOM 741 O O . GLU A 1 91 ? -8.102 -8.618 14.262 1.00 71.38 91 GLU A O 1
#

Foldseek 3Di:
DDDPVPVVVVVVVQQPDKDKDKDFDFPDPPDDDDDDDDPPDDDDDDGDGFWIWIWIDGPPGTQDIDIGGGPDDDDPVNVVVRVVSSVVSVD

Radius of gyration: 20.62 Å; chains: 1; bounding box: 37×37×61 Å

Secondary structure (DSSP, 8-state):
----HHHHHHHHHHHT-EEEEEEEE-SS----------TTPPPPPPPPP-EEEEEEEESS-EEEEEEEPTT----HHHHHHHHHHHHHHH-

Organism: Heterorhabditis bacteriophora (NCBI:txid37862)

pLDDT: mean 81.72, std 14.48, range [37.44, 96.12]

InterPro domains:
  IPR001888 Transposase, type 1 [PF01359] (27-87)
  IPR036397 Ribonuclease H superfamily [G3DSA:3.30.420.10] (2-91)
  IPR052709 Transposase-Methyltransferase Hybrid [PTHR46060] (6-89)

Sequence (91 aa):
MHLVACQTTQEEFFRKIATGDGKWIVYNNPKRTLSWMNPGQLTPSTAKPNVLLCIWWNMKRVLFCELLQPSEAVTAERYDRQLIDLLDTIE